Protein AF-A0A059B4H7-F1 (afdb_monomer_lite)

Organism: Eucalyptus grandis (NCBI:txid71139)

Foldseek 3Di:
DADDPVFFPAWEWDADAQAWIKIKTWGPFAGWDWDWDDDDPPDDTDTDTDDPPPVCPRGTMDMDTGGHPPCVVVVVVVCVVDVVRVVRHVDDDDDPDPDPDPPPPDDDDDDPDDDDDDDDDDDDD

InterPro domains:
  IPR057939 TRF2/HOY1, PH-like domain [PF24818] (1-71)

Sequence (125 aa):
MEIQWSDISAIRASIEENKPGILEIELHQPPTFYKESDLQPRHHSNWISADDFTGGQALMRHYLEFPSAALDKGYVKLLNTDRRLLKLSQSRFPSGISNGNATCASGPPSECISAGIDPPAETIM

Radius of gyration: 25.02 Å; chains: 1; bounding box: 53×51×76 Å

pLDDT: mean 81.45, std 20.8, range [35.09, 97.75]

Structure (mmCIF, N/CA/C/O backbone):
data_AF-A0A059B4H7-F1
#
_entry.id   AF-A0A059B4H7-F1
#
loop_
_atom_site.group_PDB
_atom_site.id
_atom_site.type_symbol
_atom_site.label_atom_id
_atom_site.label_alt_id
_atom_site.label_comp_id
_atom_site.label_asym_id
_atom_site.label_entity_id
_atom_site.label_seq_id
_atom_site.pdbx_PDB_ins_code
_atom_site.Cartn_x
_atom_site.Cartn_y
_atom_site.Cartn_z
_atom_site.occupancy
_atom_site.B_iso_or_equiv
_atom_site.auth_seq_id
_atom_site.auth_comp_id
_atom_site.auth_asym_id
_atom_site.auth_atom_id
_atom_site.pdbx_PDB_model_num
ATOM 1 N N . MET A 1 1 ? 9.042 0.093 -7.203 1.00 91.12 1 MET A N 1
ATOM 2 C CA . MET A 1 1 ? 7.935 -0.877 -7.084 1.00 91.12 1 MET A CA 1
ATOM 3 C C . MET A 1 1 ? 6.644 -0.089 -7.090 1.00 91.12 1 MET A C 1
ATOM 5 O O . MET A 1 1 ? 6.586 0.922 -6.401 1.00 91.12 1 MET A O 1
ATOM 9 N N . GLU A 1 2 ? 5.649 -0.526 -7.848 1.00 94.81 2 GLU A N 1
ATOM 10 C CA . GLU A 1 2 ? 4.331 0.101 -7.908 1.00 94.81 2 GLU A CA 1
ATOM 11 C C . GLU A 1 2 ? 3.240 -0.969 -7.818 1.00 94.81 2 GLU A C 1
ATOM 13 O O . GLU A 1 2 ? 3.347 -2.038 -8.421 1.00 94.81 2 GLU A O 1
ATOM 18 N N . ILE A 1 3 ? 2.199 -0.669 -7.043 1.00 95.06 3 ILE A N 1
ATOM 19 C CA . ILE A 1 3 ? 1.058 -1.547 -6.786 1.00 95.06 3 ILE A CA 1
ATOM 20 C C . ILE A 1 3 ? -0.182 -0.856 -7.338 1.00 95.06 3 ILE A C 1
ATOM 22 O O . ILE A 1 3 ? -0.502 0.259 -6.919 1.00 95.06 3 ILE A O 1
ATOM 26 N N . GLN A 1 4 ? -0.895 -1.516 -8.249 1.00 93.50 4 GLN A N 1
ATOM 27 C CA . GLN A 1 4 ? -2.169 -0.996 -8.730 1.00 93.50 4 GLN A CA 1
ATOM 28 C C . GLN A 1 4 ? -3.251 -1.218 -7.678 1.00 93.50 4 GLN A C 1
ATOM 30 O O . GLN A 1 4 ? -3.349 -2.285 -7.072 1.00 93.50 4 GLN A O 1
ATOM 35 N N . TRP A 1 5 ? -4.122 -0.226 -7.484 1.00 93.31 5 TRP A N 1
ATOM 36 C CA . TRP A 1 5 ? -5.218 -0.340 -6.518 1.00 93.31 5 TRP A CA 1
ATOM 37 C C . TRP A 1 5 ? -6.106 -1.549 -6.808 1.00 93.31 5 TRP A C 1
ATOM 39 O O . TRP A 1 5 ? -6.495 -2.248 -5.872 1.00 93.31 5 TRP A O 1
ATOM 49 N N . SER A 1 6 ? -6.382 -1.823 -8.090 1.00 93.81 6 SER A N 1
ATOM 50 C CA . SER A 1 6 ? -7.154 -2.982 -8.563 1.00 93.81 6 SER A CA 1
ATOM 51 C C . SER A 1 6 ? -6.571 -4.326 -8.136 1.00 93.81 6 SER A C 1
ATOM 53 O O . SER A 1 6 ? -7.315 -5.305 -8.071 1.00 93.81 6 SER A O 1
ATOM 55 N N . ASP A 1 7 ? -5.274 -4.365 -7.829 1.00 95.56 7 ASP A N 1
ATOM 56 C CA . ASP A 1 7 ? -4.562 -5.592 -7.488 1.00 95.56 7 ASP A CA 1
ATOM 57 C C . ASP A 1 7 ? -4.663 -5.951 -6.011 1.00 95.56 7 ASP A C 1
ATOM 59 O O . ASP A 1 7 ? -4.469 -7.108 -5.645 1.00 95.56 7 ASP A O 1
ATOM 63 N N . ILE A 1 8 ? -5.074 -4.999 -5.169 1.00 96.19 8 ILE A N 1
ATOM 64 C CA . ILE A 1 8 ? -5.308 -5.227 -3.743 1.00 96.19 8 ILE A CA 1
ATOM 65 C C . ILE A 1 8 ? -6.504 -6.166 -3.563 1.00 96.19 8 ILE A C 1
ATOM 67 O O . ILE A 1 8 ? -7.642 -5.791 -3.848 1.00 96.19 8 ILE A O 1
ATOM 71 N N . SER A 1 9 ? -6.255 -7.371 -3.061 1.00 96.19 9 SER A N 1
ATOM 72 C CA . SER A 1 9 ? -7.255 -8.397 -2.758 1.00 96.19 9 SER A CA 1
ATOM 73 C C . SER A 1 9 ? -7.738 -8.345 -1.307 1.00 96.19 9 SER A C 1
ATOM 75 O O . SER A 1 9 ? -8.871 -8.730 -1.030 1.00 96.19 9 SER A O 1
ATOM 77 N N . ALA A 1 10 ? -6.924 -7.821 -0.389 1.00 97.00 10 ALA A N 1
ATOM 78 C CA . ALA A 1 10 ? -7.304 -7.559 0.995 1.00 97.00 10 ALA A CA 1
ATOM 79 C C . ALA A 1 10 ? -6.563 -6.336 1.538 1.00 97.00 10 ALA A C 1
ATOM 81 O O . ALA A 1 10 ? -5.437 -6.051 1.138 1.00 97.00 10 ALA A O 1
ATOM 82 N N . ILE A 1 11 ? -7.186 -5.622 2.472 1.00 97.25 11 ILE A N 1
ATOM 83 C CA . ILE A 1 11 ? -6.600 -4.455 3.135 1.00 97.25 11 ILE A CA 1
ATOM 84 C C . ILE A 1 11 ? -7.049 -4.427 4.593 1.00 97.25 11 ILE A C 1
ATOM 86 O O . ILE A 1 11 ? -8.212 -4.702 4.884 1.00 97.25 11 ILE A O 1
ATOM 90 N N . ARG A 1 12 ? -6.145 -4.094 5.511 1.00 96.94 12 ARG A N 1
ATOM 91 C CA . ARG A 1 12 ? -6.493 -3.738 6.891 1.00 96.94 12 ARG A CA 1
ATOM 92 C C . ARG A 1 12 ? -5.561 -2.661 7.414 1.00 96.94 12 ARG A C 1
ATOM 94 O O . ARG A 1 12 ? -4.410 -2.580 6.989 1.00 96.94 12 ARG A O 1
ATOM 101 N N . ALA A 1 13 ? -6.049 -1.891 8.377 1.00 96.94 13 ALA A N 1
ATOM 102 C CA . ALA A 1 13 ? -5.220 -0.972 9.133 1.00 96.94 13 ALA A CA 1
ATOM 103 C C . ALA A 1 13 ? -5.421 -1.161 10.638 1.00 96.94 13 ALA A C 1
ATOM 105 O O . ALA A 1 13 ? -6.549 -1.369 11.089 1.00 96.94 13 ALA A O 1
ATOM 106 N N . SER A 1 14 ? -4.330 -1.048 11.391 1.00 96.00 14 SER A N 1
ATOM 107 C CA . SER A 1 14 ? -4.339 -0.944 12.851 1.00 96.00 14 SER A CA 1
ATOM 108 C C . SER A 1 14 ? -3.929 0.477 13.212 1.00 96.00 14 SER A C 1
ATOM 110 O O . SER A 1 14 ? -2.820 0.902 12.892 1.00 96.00 14 SER A O 1
ATOM 112 N N . ILE A 1 15 ? -4.847 1.225 13.819 1.00 95.12 15 ILE A N 1
ATOM 113 C CA . ILE A 1 15 ? -4.661 2.636 14.160 1.00 95.12 15 ILE A CA 1
ATOM 114 C C . ILE A 1 15 ? -5.054 2.795 15.623 1.00 95.12 15 ILE A C 1
ATOM 116 O O . ILE A 1 15 ? -6.216 2.616 15.984 1.00 95.12 15 IL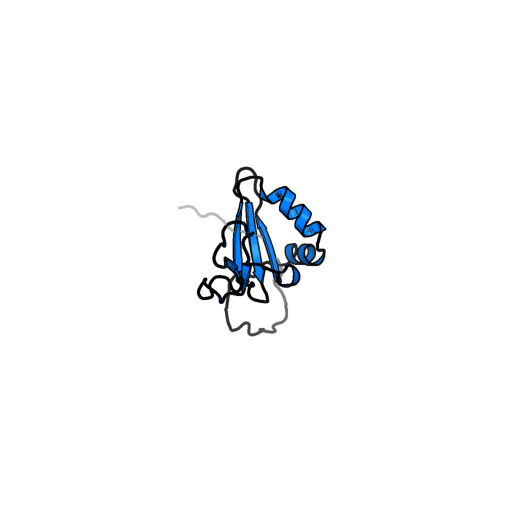E A O 1
ATOM 120 N N . GLU A 1 16 ? -4.067 3.088 16.459 1.00 94.06 16 GLU A N 1
ATOM 121 C CA . GLU A 1 16 ? -4.218 3.254 17.900 1.00 94.06 16 GLU A CA 1
ATOM 122 C C . GLU A 1 16 ? -3.540 4.556 18.335 1.00 94.06 16 GLU A C 1
ATOM 124 O O . GLU A 1 16 ? -2.527 4.968 17.765 1.00 94.06 16 GLU A O 1
ATOM 129 N N . GLU A 1 17 ? -4.086 5.203 19.363 1.00 92.75 17 GLU A N 1
ATOM 130 C CA . GLU A 1 17 ? -3.526 6.449 19.879 1.00 92.75 17 GLU A CA 1
ATOM 131 C C . GLU A 1 17 ? -2.108 6.222 20.430 1.00 92.75 17 GLU A C 1
ATOM 133 O O . GLU A 1 17 ? -1.858 5.275 21.176 1.00 92.75 17 GLU A O 1
ATOM 138 N N . ASN A 1 18 ? -1.175 7.109 20.074 1.00 92.94 18 ASN A N 1
ATOM 139 C CA . ASN A 1 18 ? 0.231 7.065 20.493 1.00 92.94 18 ASN A CA 1
ATOM 140 C C . ASN A 1 18 ? 1.014 5.813 20.046 1.00 92.94 18 ASN A C 1
ATOM 142 O O . ASN A 1 18 ? 2.092 5.547 20.581 1.00 92.94 18 ASN A O 1
ATOM 146 N N . LYS A 1 19 ? 0.515 5.056 19.062 1.00 95.25 19 LYS A N 1
ATOM 147 C CA . LYS A 1 19 ? 1.231 3.926 18.453 1.00 95.25 19 LYS A CA 1
ATOM 148 C C . LYS A 1 19 ? 1.456 4.151 16.955 1.00 95.25 19 LYS A C 1
ATOM 150 O O . LYS A 1 19 ? 0.707 4.905 16.331 1.00 95.25 19 LYS A O 1
ATOM 155 N N . PRO A 1 20 ? 2.474 3.508 16.355 1.00 96.56 20 PRO A N 1
ATOM 156 C CA . PRO A 1 20 ? 2.621 3.481 14.907 1.00 96.56 20 PRO A CA 1
ATOM 157 C C . PRO A 1 20 ? 1.368 2.918 14.230 1.00 96.56 20 PRO A C 1
ATOM 159 O O . PRO A 1 20 ? 0.795 1.925 14.682 1.00 96.56 20 PRO A O 1
ATOM 162 N N . GLY A 1 21 ? 0.944 3.560 13.144 1.00 97.44 21 GLY A N 1
ATOM 163 C CA . GLY A 1 21 ? -0.154 3.068 12.321 1.00 97.44 21 GLY A CA 1
ATOM 164 C C . GLY A 1 21 ? 0.350 1.968 11.398 1.00 97.44 21 GLY A C 1
ATOM 165 O O . GLY A 1 21 ? 1.360 2.154 10.723 1.00 97.44 21 GLY A O 1
ATOM 166 N N . ILE A 1 22 ? -0.349 0.840 11.341 1.00 97.75 22 ILE A N 1
ATOM 167 C CA . ILE A 1 22 ? 0.019 -0.281 10.473 1.00 97.75 22 ILE A CA 1
ATOM 168 C C . ILE A 1 22 ? -0.973 -0.378 9.325 1.00 97.75 22 ILE A C 1
ATOM 170 O O . ILE A 1 22 ? -2.178 -0.398 9.564 1.00 97.75 22 ILE A O 1
ATOM 174 N N . LEU A 1 23 ? -0.475 -0.477 8.094 1.00 97.38 23 LEU A N 1
ATOM 175 C CA . LEU A 1 23 ? -1.253 -0.828 6.909 1.00 97.38 23 LEU A CA 1
ATOM 176 C C . LEU A 1 23 ? -0.746 -2.157 6.361 1.00 97.38 23 LEU A C 1
ATOM 178 O O . LEU A 1 23 ? 0.428 -2.292 6.018 1.00 97.38 23 LEU A O 1
ATOM 182 N N . GLU A 1 24 ? -1.650 -3.114 6.220 1.00 97.31 24 GLU A N 1
ATOM 183 C CA . GLU A 1 24 ? -1.365 -4.388 5.577 1.00 97.31 24 GLU A CA 1
ATOM 184 C C . GLU A 1 24 ? -2.252 -4.561 4.354 1.00 97.31 24 GLU A C 1
ATOM 186 O O . GLU A 1 24 ? -3.462 -4.315 4.404 1.00 97.31 24 GLU A O 1
ATOM 191 N N . ILE A 1 25 ? -1.640 -5.003 3.259 1.00 96.56 25 ILE A N 1
ATOM 192 C CA . ILE A 1 25 ? -2.336 -5.321 2.015 1.00 96.56 25 ILE A CA 1
ATOM 193 C C . ILE A 1 25 ? -1.902 -6.685 1.495 1.00 96.56 25 ILE A C 1
ATOM 195 O O . ILE A 1 25 ? -0.751 -7.098 1.651 1.00 96.56 25 ILE A O 1
ATOM 199 N N . GLU A 1 26 ? -2.847 -7.369 0.866 1.00 96.44 26 GLU A N 1
ATOM 200 C CA . GLU A 1 26 ? -2.605 -8.566 0.072 1.00 96.44 26 GLU A CA 1
ATOM 201 C C . GLU A 1 26 ? -2.943 -8.267 -1.386 1.00 96.44 26 GLU A C 1
ATOM 203 O O . GLU A 1 26 ? -3.873 -7.501 -1.654 1.00 96.44 26 GLU A O 1
ATOM 208 N N . LEU A 1 27 ? -2.183 -8.844 -2.312 1.00 95.50 27 LEU A N 1
ATOM 209 C CA . LEU A 1 27 ? -2.337 -8.652 -3.747 1.00 95.50 27 LEU A CA 1
ATOM 210 C C . LEU A 1 27 ? -2.750 -9.950 -4.441 1.00 95.50 27 LEU A C 1
ATOM 212 O O . LEU A 1 27 ? -2.359 -11.039 -4.021 1.00 95.50 27 LEU A O 1
ATOM 216 N N . HIS A 1 28 ? -3.517 -9.841 -5.528 1.00 93.38 28 HIS A N 1
ATOM 217 C CA . HIS A 1 28 ? -3.786 -10.974 -6.425 1.00 93.38 28 HIS A CA 1
ATOM 218 C C . HIS A 1 28 ? -2.806 -11.059 -7.605 1.00 93.38 28 HIS A C 1
ATOM 220 O O . HIS A 1 28 ? -2.636 -12.144 -8.157 1.00 93.38 28 HIS A O 1
ATOM 226 N N . GLN A 1 29 ? -2.146 -9.949 -7.957 1.00 93.25 29 GLN A N 1
ATOM 227 C CA . GLN A 1 29 ? -1.020 -9.905 -8.893 1.00 93.25 29 GLN A CA 1
ATOM 228 C C . GLN A 1 29 ? 0.226 -9.319 -8.216 1.00 93.25 29 GLN A C 1
ATOM 230 O O . GLN A 1 29 ? 0.095 -8.434 -7.367 1.00 93.25 29 GLN A O 1
ATOM 235 N N . PRO A 1 30 ? 1.432 -9.753 -8.622 1.00 92.31 30 PRO A N 1
ATOM 236 C CA . PRO A 1 30 ? 2.675 -9.127 -8.198 1.00 92.31 30 PRO A CA 1
ATOM 237 C C . PRO A 1 30 ? 2.738 -7.627 -8.521 1.00 92.31 30 PRO A C 1
ATOM 239 O O . PRO A 1 30 ? 2.224 -7.203 -9.560 1.00 92.31 30 PRO A O 1
ATOM 242 N N . PRO A 1 31 ? 3.441 -6.826 -7.702 1.00 95.62 31 PRO A N 1
ATOM 243 C CA . PRO A 1 31 ? 3.770 -5.453 -8.051 1.00 95.62 31 PRO A CA 1
ATOM 244 C C . PRO A 1 31 ? 4.585 -5.367 -9.344 1.00 95.62 31 PRO A C 1
ATOM 246 O O . PRO A 1 31 ? 5.295 -6.296 -9.731 1.00 95.62 31 PRO A O 1
ATOM 249 N N . THR A 1 32 ? 4.571 -4.189 -9.959 1.00 95.25 32 THR A N 1
ATOM 250 C CA . THR A 1 32 ? 5.512 -3.864 -11.035 1.00 95.25 32 THR A CA 1
ATOM 251 C C . THR A 1 32 ? 6.804 -3.307 -10.447 1.00 95.25 32 THR A C 1
ATOM 253 O O . THR A 1 32 ? 6.799 -2.528 -9.485 1.00 95.25 32 THR A O 1
ATOM 256 N N . PHE A 1 33 ? 7.942 -3.707 -11.011 1.00 95.31 33 PHE A N 1
ATOM 257 C CA . PHE A 1 33 ? 9.258 -3.277 -10.554 1.00 95.31 33 PHE A CA 1
ATOM 258 C C . PHE A 1 33 ? 9.899 -2.362 -11.589 1.00 95.31 33 PHE A C 1
ATOM 260 O O . PHE A 1 33 ? 9.757 -2.540 -12.798 1.00 95.31 33 PHE A O 1
ATOM 267 N N . TYR A 1 34 ? 10.600 -1.355 -11.078 1.00 94.56 34 TYR A N 1
ATOM 268 C CA . TYR A 1 34 ? 11.294 -0.363 -11.880 1.00 94.56 34 TYR A CA 1
ATOM 269 C C . TYR A 1 34 ? 12.640 -0.075 -11.240 1.00 94.56 34 TYR A C 1
ATOM 271 O O . TYR A 1 34 ? 12.755 -0.082 -10.010 1.00 94.56 34 TYR A O 1
ATOM 279 N N . LYS A 1 35 ? 13.629 0.215 -12.077 1.00 93.25 35 LYS A N 1
ATOM 280 C CA . LYS A 1 35 ? 14.926 0.744 -11.665 1.00 93.25 35 LYS A CA 1
ATOM 281 C C . LYS A 1 35 ? 15.168 2.075 -12.356 1.00 93.25 35 LYS A C 1
ATOM 283 O O . LYS A 1 35 ? 14.665 2.318 -13.455 1.00 93.25 35 LYS A O 1
ATOM 288 N N . GLU A 1 36 ? 15.924 2.932 -11.694 1.00 90.75 36 GLU A N 1
ATOM 289 C CA . GLU A 1 36 ? 16.373 4.181 -12.287 1.00 90.75 36 GLU A CA 1
ATOM 290 C C . GLU A 1 36 ? 17.353 3.863 -13.426 1.00 90.75 36 GLU A C 1
ATOM 292 O O . GLU A 1 36 ? 18.238 3.015 -13.279 1.00 90.75 36 GLU A O 1
ATOM 297 N N . SER A 1 37 ? 17.155 4.478 -14.592 1.00 86.69 37 SER A N 1
ATOM 298 C CA . SER A 1 37 ? 18.141 4.427 -15.673 1.00 86.69 37 SER A CA 1
ATOM 299 C C . SER A 1 37 ? 19.288 5.393 -15.387 1.00 86.69 37 SER A C 1
ATOM 301 O O . SER A 1 37 ? 19.083 6.370 -14.669 1.00 86.69 37 SER A O 1
ATOM 303 N N . ASP A 1 38 ? 20.440 5.201 -16.031 1.00 79.94 38 ASP A N 1
ATOM 304 C CA . ASP A 1 38 ? 21.589 6.102 -15.897 1.00 79.94 38 ASP A CA 1
ATOM 305 C C . ASP A 1 38 ? 21.184 7.580 -15.989 1.00 79.94 38 ASP A C 1
ATOM 307 O O . ASP A 1 38 ? 20.602 8.042 -16.977 1.00 79.94 38 ASP A O 1
ATOM 311 N N . LEU A 1 39 ? 21.489 8.315 -14.920 1.00 79.62 39 LEU A N 1
ATOM 312 C CA . LEU A 1 39 ? 21.194 9.733 -14.807 1.00 79.62 39 LEU A CA 1
ATOM 313 C C . LEU A 1 39 ? 22.067 10.509 -15.790 1.00 79.62 39 LEU A C 1
ATOM 315 O O . LEU A 1 39 ? 23.257 10.726 -15.552 1.00 79.62 39 LEU A O 1
ATOM 319 N N . GLN A 1 40 ? 21.482 10.964 -16.896 1.00 73.62 40 GLN A N 1
ATOM 320 C CA . GLN A 1 40 ? 22.165 11.926 -17.750 1.00 73.62 40 GLN A CA 1
ATOM 321 C C . GLN A 1 40 ? 22.139 13.312 -17.092 1.00 73.62 40 GLN A C 1
ATOM 323 O O . GLN A 1 40 ? 21.076 13.762 -16.648 1.00 73.62 40 GLN A O 1
ATOM 328 N N . PRO A 1 41 ? 23.277 14.033 -17.046 1.00 79.06 41 PRO A N 1
ATOM 329 C CA . PRO A 1 41 ? 23.301 15.400 -16.552 1.00 79.06 41 PRO A CA 1
ATOM 330 C C . PRO A 1 41 ? 22.243 16.241 -17.270 1.00 79.06 41 PRO A C 1
ATOM 332 O O . PRO A 1 41 ? 22.222 16.290 -18.498 1.00 79.06 41 PRO A O 1
ATOM 335 N N . ARG A 1 42 ? 21.408 16.947 -16.495 1.00 80.38 42 ARG A N 1
ATOM 336 C CA . ARG A 1 42 ? 20.311 17.819 -16.972 1.00 80.38 42 ARG A CA 1
ATOM 337 C C . ARG A 1 42 ? 19.052 17.099 -17.478 1.00 80.38 42 ARG A C 1
ATOM 339 O O . ARG A 1 42 ? 18.166 17.779 -17.988 1.00 80.38 42 ARG A O 1
ATOM 346 N N . HIS A 1 43 ? 18.929 15.784 -17.294 1.00 78.62 43 HIS A N 1
ATOM 347 C CA . HIS A 1 43 ? 17.683 15.052 -17.535 1.00 78.62 43 HIS A CA 1
ATOM 348 C C . HIS A 1 43 ? 17.035 14.592 -16.226 1.00 78.62 43 HIS A C 1
ATOM 350 O O . HIS A 1 43 ? 17.715 14.307 -15.242 1.00 78.62 43 HIS A O 1
ATOM 356 N N . HIS A 1 44 ? 15.702 14.546 -16.216 1.00 79.06 44 HIS A N 1
ATOM 357 C CA . HIS A 1 44 ? 14.946 13.943 -15.122 1.00 79.06 44 HIS A CA 1
ATOM 358 C C . HIS A 1 44 ? 15.211 12.434 -15.059 1.00 79.06 44 HIS A C 1
ATOM 360 O O . HIS A 1 44 ? 15.486 11.809 -16.085 1.00 79.06 44 HIS A O 1
ATOM 366 N N . SER A 1 45 ? 15.103 11.857 -13.862 1.00 83.69 45 SER A N 1
ATOM 367 C CA . SER A 1 45 ? 15.178 10.412 -13.653 1.00 83.69 45 SER A CA 1
A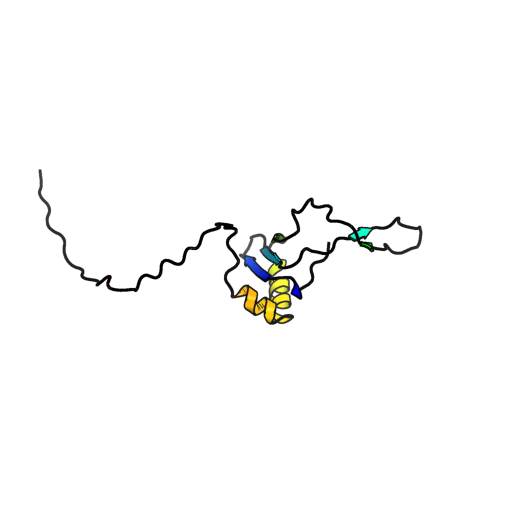TOM 368 C C . SER A 1 45 ? 14.146 9.692 -14.522 1.00 83.69 45 SER A C 1
ATOM 370 O O . SER A 1 45 ? 12.944 9.933 -14.383 1.00 83.69 45 SER A O 1
ATOM 372 N N . ASN A 1 46 ? 14.607 8.794 -15.395 1.00 86.44 46 ASN A N 1
ATOM 373 C CA . ASN A 1 46 ? 13.726 7.867 -16.097 1.00 86.44 46 ASN A CA 1
ATOM 374 C C . ASN A 1 46 ? 13.664 6.551 -15.319 1.00 86.44 46 ASN A C 1
ATOM 376 O O . ASN A 1 46 ? 14.683 6.017 -14.877 1.00 86.44 46 ASN A O 1
ATOM 380 N N . TRP A 1 47 ? 12.456 6.012 -15.192 1.00 90.88 47 TRP A N 1
ATOM 381 C CA . TRP A 1 47 ? 12.207 4.709 -14.591 1.00 90.88 47 TRP A CA 1
ATOM 382 C C . TRP A 1 47 ? 11.977 3.693 -15.701 1.00 90.88 47 TRP A C 1
ATOM 384 O O . TRP A 1 47 ? 11.092 3.870 -16.536 1.00 90.88 47 TRP A O 1
ATOM 394 N N . ILE A 1 48 ? 12.781 2.635 -15.720 1.00 92.50 48 ILE A N 1
ATOM 395 C CA . ILE A 1 48 ? 12.641 1.530 -16.670 1.00 92.50 48 ILE A CA 1
ATOM 396 C C . ILE A 1 48 ? 12.158 0.287 -15.937 1.00 92.50 48 ILE A C 1
ATOM 398 O O . ILE A 1 48 ? 12.522 0.067 -14.780 1.00 92.50 48 ILE A O 1
ATOM 402 N N . SER A 1 49 ? 11.328 -0.516 -16.607 1.00 94.06 49 SER A N 1
ATOM 403 C CA . SER A 1 49 ? 10.854 -1.789 -16.060 1.00 94.06 49 SER A CA 1
ATOM 404 C C . SER A 1 49 ? 12.040 -2.674 -15.672 1.00 94.06 49 SER A C 1
ATOM 406 O O . SER A 1 49 ? 13.077 -2.690 -16.343 1.00 94.06 49 SER A O 1
ATOM 408 N N . ALA A 1 50 ? 11.897 -3.361 -14.548 1.00 94.44 50 ALA A N 1
ATOM 409 C CA . ALA A 1 50 ? 12.892 -4.254 -13.991 1.00 94.44 50 ALA A CA 1
ATOM 410 C C . ALA A 1 50 ? 12.238 -5.569 -13.571 1.00 94.44 50 ALA A C 1
ATOM 412 O O . ALA A 1 50 ? 11.039 -5.615 -13.291 1.00 94.44 50 ALA A O 1
ATOM 413 N N . ASP A 1 51 ? 13.055 -6.613 -13.484 1.00 94.19 51 ASP A N 1
ATOM 414 C CA . ASP A 1 51 ? 12.664 -7.863 -12.844 1.00 94.19 51 ASP A CA 1
ATOM 415 C C . ASP A 1 51 ? 12.511 -7.671 -11.326 1.00 94.19 51 ASP A C 1
ATOM 417 O O . ASP A 1 51 ? 12.972 -6.680 -10.744 1.00 94.19 51 ASP A O 1
ATOM 421 N N . ASP A 1 52 ? 11.874 -8.643 -10.675 1.00 94.00 52 ASP A N 1
ATOM 422 C CA . ASP A 1 52 ? 11.730 -8.662 -9.223 1.00 94.00 52 ASP A CA 1
ATOM 423 C C . ASP A 1 52 ? 13.101 -8.758 -8.527 1.00 94.00 52 ASP A C 1
ATOM 425 O O . ASP A 1 52 ? 13.732 -9.813 -8.462 1.00 94.00 52 ASP A O 1
ATOM 429 N N . PHE A 1 53 ? 13.543 -7.639 -7.955 1.00 92.62 53 PHE A N 1
ATOM 430 C CA . PHE A 1 53 ? 14.777 -7.546 -7.172 1.00 92.62 53 PHE A CA 1
ATOM 431 C C . PHE A 1 53 ? 14.607 -7.995 -5.711 1.00 92.62 53 PHE A C 1
ATOM 433 O O . PHE A 1 53 ? 15.572 -7.976 -4.948 1.00 92.62 53 PHE A O 1
ATOM 440 N N . THR A 1 54 ? 13.395 -8.375 -5.295 1.00 90.50 54 THR A N 1
ATOM 441 C CA . THR A 1 54 ? 13.080 -8.812 -3.926 1.00 90.50 54 THR A CA 1
ATOM 442 C C . THR A 1 54 ? 13.175 -10.325 -3.743 1.00 90.50 54 THR A C 1
ATOM 444 O O . THR A 1 54 ? 12.992 -10.815 -2.631 1.00 90.50 54 THR A O 1
ATOM 447 N N . GLY A 1 55 ? 13.457 -11.080 -4.811 1.00 90.19 55 GLY A N 1
ATOM 448 C CA . GLY A 1 55 ? 13.561 -12.539 -4.750 1.00 90.19 55 GLY A CA 1
ATOM 449 C C . GLY A 1 55 ? 12.250 -13.213 -4.335 1.00 90.19 55 GLY A C 1
ATOM 450 O O . GLY A 1 55 ? 12.261 -14.175 -3.569 1.00 90.19 55 GLY A O 1
ATOM 451 N N . GLY A 1 56 ? 11.113 -12.678 -4.778 1.00 89.19 56 GLY A N 1
ATOM 452 C CA . GLY A 1 56 ? 9.778 -13.193 -4.496 1.00 89.19 56 GLY A CA 1
ATOM 453 C C . GLY A 1 56 ? 9.144 -1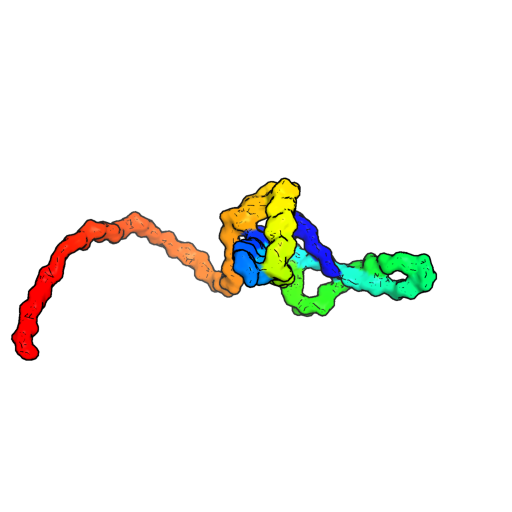2.688 -3.198 1.00 89.19 56 GLY A C 1
ATOM 454 O O . GLY A 1 56 ? 7.981 -12.990 -2.931 1.00 89.19 56 GLY A O 1
ATOM 455 N N . GLN A 1 57 ? 9.864 -11.915 -2.379 1.00 86.69 57 GLN A N 1
ATOM 456 C CA . GLN A 1 57 ? 9.358 -11.461 -1.076 1.00 86.69 57 GLN A CA 1
ATOM 457 C C . GLN A 1 57 ? 8.224 -10.434 -1.197 1.00 86.69 57 GLN A C 1
ATOM 459 O O . GLN A 1 57 ? 7.390 -10.331 -0.302 1.00 86.69 57 GLN A O 1
ATOM 464 N N . ALA A 1 58 ? 8.164 -9.692 -2.304 1.00 87.62 58 ALA A N 1
ATOM 465 C CA . ALA A 1 58 ? 7.174 -8.641 -2.524 1.00 87.62 58 ALA A CA 1
ATOM 466 C C . ALA A 1 58 ? 5.987 -9.071 -3.404 1.00 87.62 58 ALA A C 1
ATOM 468 O O . ALA A 1 58 ? 5.262 -8.210 -3.883 1.00 87.62 58 ALA A O 1
ATOM 469 N N . LEU A 1 59 ? 5.771 -10.366 -3.660 1.00 86.75 59 LEU A N 1
ATOM 470 C CA . LEU A 1 59 ? 4.762 -10.790 -4.644 1.00 86.75 59 LEU A CA 1
ATOM 471 C C . LEU A 1 59 ? 3.315 -10.698 -4.149 1.00 86.75 59 LEU A C 1
ATOM 473 O O . LEU A 1 59 ? 2.415 -10.542 -4.968 1.00 86.75 59 LEU A O 1
ATOM 477 N N . MET A 1 60 ? 3.071 -10.850 -2.843 1.00 87.25 60 MET A N 1
ATOM 478 C CA . MET A 1 60 ? 1.704 -11.057 -2.345 1.00 87.25 60 MET A CA 1
ATOM 479 C C . MET A 1 60 ? 1.313 -10.207 -1.148 1.00 87.25 60 MET A C 1
ATOM 481 O O . MET A 1 60 ? 0.166 -9.784 -1.078 1.00 87.25 60 MET A O 1
ATOM 485 N N . ARG A 1 61 ? 2.202 -9.989 -0.175 1.00 93.00 61 ARG A N 1
ATOM 486 C CA . ARG A 1 61 ? 1.842 -9.341 1.091 1.00 93.00 61 ARG A CA 1
ATOM 487 C C . ARG A 1 61 ? 2.801 -8.231 1.435 1.00 93.00 61 ARG A C 1
ATOM 489 O O . ARG A 1 61 ? 4.012 -8.422 1.409 1.00 93.00 61 ARG A O 1
ATOM 496 N N . HIS A 1 62 ? 2.232 -7.102 1.832 1.00 94.31 62 HIS A N 1
ATOM 497 C CA . HIS A 1 62 ? 3.000 -5.938 2.235 1.00 94.31 62 HIS A CA 1
ATOM 498 C C . HIS A 1 62 ? 2.527 -5.442 3.590 1.00 94.31 62 HIS A C 1
ATOM 500 O O . HIS A 1 62 ? 1.327 -5.359 3.855 1.00 94.31 62 HIS A O 1
ATOM 506 N N . TYR A 1 63 ? 3.504 -5.099 4.418 1.00 95.12 63 TYR A N 1
ATOM 507 C CA . TYR A 1 63 ? 3.336 -4.502 5.730 1.00 95.12 63 TYR A CA 1
ATOM 508 C C . TYR A 1 63 ? 4.020 -3.139 5.705 1.00 95.12 63 TYR A C 1
ATOM 510 O O . TYR A 1 63 ? 5.198 -3.043 5.355 1.00 95.12 63 TYR A O 1
ATOM 518 N N . LEU A 1 64 ? 3.275 -2.089 6.032 1.00 95.69 64 LEU A N 1
ATOM 519 C CA . LEU A 1 64 ? 3.779 -0.728 6.103 1.00 95.69 64 LEU A CA 1
ATOM 520 C C . LEU A 1 64 ? 3.511 -0.174 7.499 1.00 95.69 64 LEU A C 1
ATOM 522 O O . LEU A 1 64 ? 2.380 -0.209 7.981 1.00 95.69 64 LEU A O 1
ATOM 526 N N . GLU A 1 65 ? 4.553 0.377 8.110 1.00 97.44 65 GLU A N 1
ATOM 527 C CA . GLU A 1 65 ? 4.481 1.064 9.393 1.00 97.44 65 GLU A CA 1
ATOM 528 C C . GLU A 1 65 ? 4.627 2.570 9.182 1.00 97.44 65 GLU A C 1
ATOM 530 O O . GLU A 1 65 ? 5.512 3.040 8.464 1.00 97.44 65 GLU A O 1
ATOM 535 N N . PHE A 1 66 ? 3.737 3.325 9.812 1.00 96.44 66 PHE A N 1
ATOM 536 C CA . PHE A 1 66 ? 3.685 4.774 9.751 1.00 96.44 66 PHE A CA 1
ATOM 537 C C . PHE A 1 66 ? 3.908 5.351 11.147 1.00 96.44 66 PHE A C 1
ATOM 539 O O . PHE A 1 66 ? 3.414 4.784 12.125 1.00 96.44 66 PHE A O 1
ATOM 546 N N . PRO A 1 67 ? 4.567 6.517 11.266 1.00 95.56 67 PRO A N 1
ATOM 547 C CA . PRO A 1 67 ? 4.591 7.258 12.519 1.00 95.56 67 PRO A CA 1
ATOM 548 C C . PRO A 1 67 ? 3.178 7.480 13.077 1.00 95.56 67 PRO A C 1
ATOM 550 O O . PRO A 1 67 ? 2.203 7.544 12.321 1.00 95.56 67 PRO A O 1
ATOM 553 N N . SER A 1 68 ? 3.075 7.632 14.399 1.00 93.19 68 SER A N 1
ATOM 554 C CA . SER A 1 68 ? 1.799 7.887 15.079 1.00 93.19 68 SER A CA 1
ATOM 555 C C . SER A 1 68 ? 1.017 9.019 14.401 1.00 93.19 68 SER A C 1
ATOM 557 O O . SER A 1 68 ? 1.588 10.057 14.061 1.00 93.19 68 SER A O 1
ATOM 559 N N . ALA A 1 69 ? -0.289 8.812 14.214 1.00 91.31 69 ALA A N 1
ATOM 560 C CA . ALA A 1 69 ? -1.236 9.720 13.556 1.00 91.31 69 ALA A CA 1
ATOM 561 C C . ALA A 1 69 ? -1.013 10.000 12.048 1.00 91.31 69 ALA A C 1
ATOM 563 O O . ALA A 1 69 ? -1.789 10.740 11.436 1.00 91.31 69 ALA A O 1
ATOM 564 N N . ALA A 1 70 ? 0.024 9.437 11.412 1.00 94.31 70 ALA A N 1
ATOM 565 C CA . ALA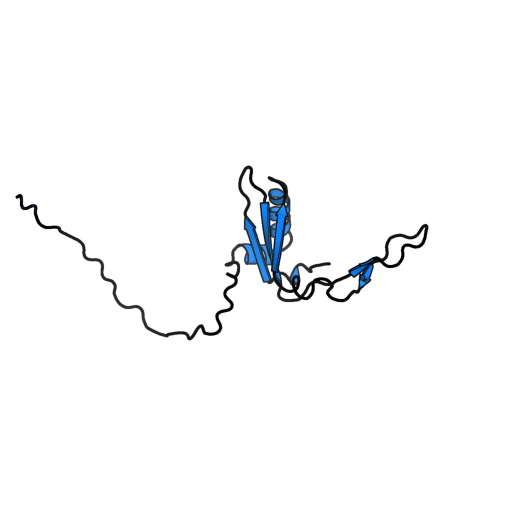 A 1 70 ? 0.308 9.702 9.997 1.00 94.31 70 ALA A CA 1
ATOM 566 C C . ALA A 1 70 ? -0.596 8.904 9.035 1.00 94.31 70 ALA A C 1
ATOM 568 O O . ALA A 1 70 ? -0.823 9.340 7.903 1.00 94.31 70 ALA A O 1
ATOM 569 N N . LEU A 1 71 ? -1.132 7.758 9.473 1.00 95.94 71 LEU A N 1
ATOM 570 C CA . LEU A 1 71 ? -1.959 6.878 8.641 1.00 95.94 71 LEU A CA 1
ATOM 571 C C . LEU A 1 71 ? -3.440 7.288 8.627 1.00 95.94 71 LEU A C 1
ATOM 573 O O . LEU A 1 71 ? -4.087 7.193 7.589 1.00 95.94 71 LEU A O 1
ATOM 577 N N . ASP A 1 72 ? -3.970 7.798 9.735 1.00 93.56 72 ASP A N 1
ATOM 578 C CA . ASP A 1 72 ? -5.394 8.024 10.022 1.00 93.56 72 ASP A CA 1
ATOM 579 C C . ASP A 1 72 ? -6.148 8.718 8.885 1.00 93.56 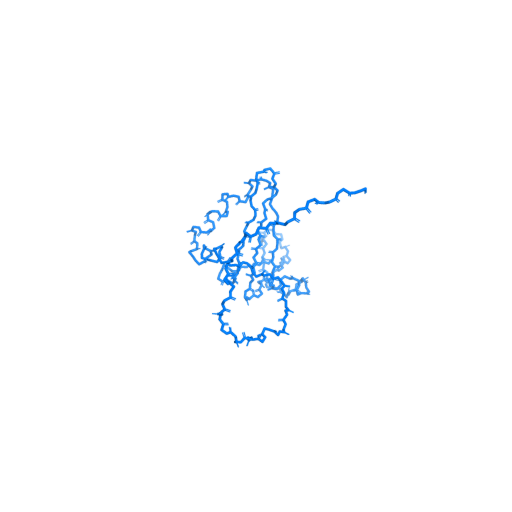72 ASP A C 1
ATOM 581 O O . ASP A 1 72 ? -7.057 8.164 8.258 1.00 93.56 72 ASP A O 1
ATOM 585 N N . LYS A 1 73 ? -5.731 9.947 8.566 1.00 94.56 73 LYS A N 1
ATOM 586 C CA . LYS A 1 73 ? -6.380 10.758 7.532 1.00 94.56 73 LYS A CA 1
ATOM 587 C C . LYS A 1 73 ? -6.142 10.190 6.133 1.00 94.56 73 LYS A C 1
ATOM 589 O O . LYS A 1 73 ? -7.005 10.333 5.266 1.00 94.56 73 LYS A O 1
ATOM 594 N N . GLY A 1 74 ? -4.977 9.586 5.901 1.00 94.19 74 GLY A N 1
ATOM 595 C CA . GLY A 1 74 ? -4.625 8.963 4.625 1.00 94.19 74 GLY A CA 1
ATOM 596 C C . GLY A 1 74 ? -5.499 7.746 4.336 1.00 94.19 74 GLY A C 1
ATOM 597 O O . GLY A 1 74 ? -6.063 7.640 3.249 1.00 94.19 74 GLY A O 1
ATOM 598 N N . TYR A 1 75 ? -5.694 6.892 5.337 1.00 95.94 75 TYR A N 1
ATOM 599 C CA . TYR A 1 75 ? -6.489 5.676 5.240 1.00 95.94 75 TYR A CA 1
ATOM 600 C C . TYR A 1 75 ? -7.966 5.979 4.972 1.00 95.94 75 TYR A C 1
ATOM 602 O O . TYR A 1 75 ? -8.551 5.428 4.042 1.00 95.94 75 TYR A O 1
ATOM 610 N N . VAL A 1 76 ? -8.558 6.938 5.693 1.00 95.94 76 VAL A N 1
ATOM 611 C CA . VAL A 1 76 ? -9.948 7.362 5.442 1.00 95.94 76 VAL A CA 1
ATOM 612 C C . VAL A 1 76 ? -10.121 7.892 4.015 1.00 95.94 76 VAL A C 1
ATOM 614 O O . VAL A 1 76 ? -11.080 7.540 3.326 1.00 95.94 76 VAL A O 1
ATOM 617 N N . LYS A 1 77 ? -9.184 8.718 3.532 1.00 96.12 77 LYS A N 1
ATOM 618 C CA . LYS A 1 77 ? -9.215 9.220 2.149 1.00 96.12 77 LYS A CA 1
ATOM 619 C C . LYS A 1 77 ? -9.090 8.095 1.125 1.00 96.12 77 LYS A C 1
ATOM 621 O O . LYS A 1 77 ? -9.797 8.123 0.118 1.00 96.12 77 LYS A O 1
ATOM 626 N N . LEU A 1 78 ? -8.221 7.122 1.387 1.00 94.19 78 LEU A N 1
ATOM 627 C CA . LEU A 1 78 ? -8.026 5.969 0.521 1.00 94.19 78 LEU A CA 1
ATOM 628 C C . LEU A 1 78 ? -9.331 5.178 0.353 1.00 94.19 78 LEU A C 1
ATOM 630 O O . LEU A 1 78 ? -9.785 4.979 -0.773 1.00 94.19 78 LEU A O 1
ATOM 634 N N . LEU A 1 79 ? -9.981 4.806 1.461 1.00 96.12 79 LEU A N 1
ATOM 635 C CA . LEU A 1 79 ? -11.235 4.044 1.424 1.00 96.12 79 LEU A CA 1
ATOM 636 C C . LEU A 1 79 ? -12.391 4.823 0.778 1.00 96.12 79 LEU A C 1
ATOM 638 O O . LEU A 1 79 ? -13.243 4.233 0.118 1.00 96.12 79 LEU A O 1
ATOM 642 N N . ASN A 1 80 ? -12.415 6.149 0.930 1.00 95.62 80 ASN A N 1
ATOM 643 C CA . ASN A 1 80 ? -13.422 6.996 0.289 1.00 95.62 80 ASN A CA 1
ATOM 644 C C . ASN A 1 80 ? -13.228 7.123 -1.230 1.00 95.62 80 ASN A C 1
ATOM 646 O O . ASN A 1 80 ? -14.195 7.387 -1.943 1.00 95.62 80 ASN A O 1
ATOM 650 N N . THR A 1 81 ? -11.998 6.952 -1.721 1.00 93.81 81 THR A N 1
ATOM 651 C CA . THR A 1 81 ? -11.674 7.080 -3.150 1.00 93.81 81 THR A CA 1
ATOM 652 C C . THR A 1 81 ? -12.070 5.825 -3.933 1.00 93.81 81 THR A C 1
ATOM 654 O O . THR A 1 81 ? -12.557 5.939 -5.055 1.00 93.81 81 THR A O 1
ATOM 657 N N . ASP A 1 82 ? -11.929 4.634 -3.339 1.00 94.69 82 ASP A N 1
ATOM 658 C CA . ASP A 1 82 ? -12.299 3.356 -3.963 1.00 94.69 82 ASP A CA 1
ATOM 659 C C . ASP A 1 82 ? -13.261 2.552 -3.067 1.00 94.69 82 ASP A C 1
ATOM 661 O O . ASP A 1 82 ? -12.881 1.951 -2.058 1.00 94.69 82 ASP A O 1
ATOM 665 N N . ARG A 1 83 ? -14.532 2.469 -3.493 1.00 95.31 83 ARG A N 1
ATOM 666 C CA . ARG A 1 83 ? -15.579 1.695 -2.800 1.00 95.31 83 ARG A CA 1
ATOM 667 C C . ARG A 1 83 ? -15.244 0.209 -2.661 1.00 95.31 83 ARG A C 1
ATOM 669 O O . ARG A 1 83 ? -15.763 -0.437 -1.752 1.00 95.31 83 ARG A O 1
ATOM 676 N N . ARG A 1 84 ? -14.437 -0.363 -3.558 1.00 97.06 84 ARG A N 1
ATOM 677 C CA . ARG A 1 84 ? -13.992 -1.757 -3.458 1.00 97.06 84 ARG A CA 1
ATOM 678 C C . ARG A 1 84 ? -13.032 -1.917 -2.285 1.00 97.06 84 ARG A C 1
ATOM 680 O O . ARG A 1 84 ? -13.230 -2.837 -1.500 1.00 97.06 84 ARG A O 1
ATOM 687 N N . LEU A 1 85 ? -12.076 -1.001 -2.105 1.00 96.62 85 LEU A N 1
ATOM 688 C CA . LEU A 1 85 ? -11.164 -1.020 -0.952 1.00 96.62 85 LEU A CA 1
ATOM 689 C C . LEU A 1 85 ? -11.924 -0.888 0.370 1.00 96.62 85 LEU A C 1
ATOM 691 O O . LEU A 1 85 ? -11.629 -1.616 1.315 1.00 96.62 85 LEU A O 1
ATOM 695 N N . LEU A 1 86 ? -12.959 -0.042 0.422 1.00 97.25 86 LEU A N 1
ATOM 696 C CA . LEU A 1 86 ? -13.841 0.044 1.589 1.00 97.25 86 LEU A CA 1
ATOM 697 C C . LEU A 1 86 ? -14.491 -1.311 1.920 1.00 97.25 86 LEU A C 1
ATOM 699 O O . LEU A 1 86 ? -14.442 -1.743 3.069 1.00 97.25 86 LEU A O 1
ATOM 703 N N . LYS A 1 87 ? -15.038 -2.022 0.927 1.00 97.50 87 LYS A N 1
ATOM 704 C CA . LYS A 1 87 ? -15.620 -3.363 1.136 1.00 97.50 87 LYS A CA 1
ATOM 705 C C . LYS A 1 87 ? -14.574 -4.383 1.595 1.00 97.50 87 LYS A C 1
ATOM 707 O O . LYS A 1 87 ? -14.851 -5.198 2.473 1.00 97.50 87 LYS A O 1
ATOM 712 N N . LEU A 1 88 ? -13.371 -4.327 1.024 1.00 97.38 88 LEU A N 1
ATOM 713 C CA . LEU A 1 88 ? -12.270 -5.209 1.412 1.00 97.38 88 LEU A CA 1
ATOM 714 C C . LEU A 1 88 ? -11.818 -4.958 2.854 1.00 97.38 88 LEU A C 1
ATOM 716 O O . LEU A 1 88 ? -11.592 -5.922 3.575 1.00 97.38 88 LEU A O 1
ATOM 720 N N . SER A 1 89 ? -11.785 -3.701 3.312 1.00 96.75 89 SER A N 1
ATOM 721 C CA . SER A 1 89 ? -11.436 -3.372 4.706 1.00 96.75 89 SER A CA 1
ATOM 722 C C . SER A 1 89 ? -12.429 -3.900 5.746 1.00 96.75 89 SER A C 1
ATOM 724 O O . SER A 1 89 ? -12.080 -4.068 6.910 1.00 96.75 89 SER A O 1
ATOM 726 N N . GLN A 1 90 ? -13.670 -4.157 5.327 1.00 96.44 90 GLN A N 1
ATOM 727 C CA . GLN A 1 90 ? -14.731 -4.724 6.165 1.00 96.44 90 GLN A CA 1
ATOM 728 C C . GLN A 1 90 ? -14.741 -6.259 6.117 1.00 96.44 90 GLN A C 1
ATOM 730 O O . GLN A 1 90 ? -15.466 -6.903 6.873 1.00 96.44 90 GLN A O 1
ATOM 735 N N . SER A 1 91 ? -13.957 -6.848 5.214 1.00 94.50 91 SER A N 1
ATOM 736 C CA . SER A 1 91 ? -13.826 -8.292 5.058 1.00 94.50 91 SER A CA 1
ATOM 737 C C . SER A 1 91 ? -12.707 -8.828 5.949 1.00 94.50 91 SER A C 1
ATOM 739 O O . SER A 1 91 ? -11.826 -8.096 6.401 1.00 94.50 91 SER A O 1
ATOM 741 N N . ARG A 1 92 ? -12.716 -10.138 6.210 1.00 92.81 92 ARG A N 1
ATOM 742 C CA . ARG A 1 92 ? -11.640 -10.772 6.975 1.00 92.81 92 ARG A CA 1
ATOM 743 C C . ARG A 1 92 ? -10.327 -10.652 6.203 1.00 92.81 92 ARG A C 1
ATOM 745 O O . ARG A 1 92 ? -10.209 -11.191 5.107 1.00 92.81 92 ARG A O 1
ATOM 752 N N . PHE A 1 93 ? -9.326 -10.024 6.815 1.00 92.38 93 PHE A N 1
ATOM 753 C CA . PHE A 1 93 ? -7.970 -10.068 6.283 1.00 92.38 93 PHE A CA 1
ATOM 754 C C . PHE A 1 93 ? -7.452 -11.512 6.350 1.00 92.38 93 PHE A C 1
ATOM 756 O O . PHE A 1 93 ? -7.568 -12.132 7.420 1.00 92.38 93 PHE A O 1
ATOM 763 N N . PRO A 1 94 ? -6.909 -12.080 5.259 1.00 88.12 94 PRO A N 1
ATOM 764 C CA . PRO A 1 94 ? -6.511 -13.474 5.261 1.00 88.12 94 PRO A CA 1
ATOM 765 C C . PRO A 1 94 ? -5.494 -13.724 6.382 1.00 88.12 94 PRO A C 1
ATOM 767 O O . PRO A 1 94 ? -4.550 -12.967 6.610 1.00 88.12 94 PRO A O 1
ATOM 770 N N . SER A 1 95 ? -5.721 -14.766 7.169 1.00 77.56 95 SER A N 1
ATOM 771 C CA . SER A 1 95 ? -4.722 -15.259 8.119 1.00 77.56 95 SER A CA 1
ATOM 772 C C . SER A 1 95 ? -3.734 -16.057 7.273 1.00 77.56 95 SER A C 1
ATOM 774 O O . SER A 1 95 ? -4.198 -16.811 6.428 1.00 77.56 95 SER A O 1
ATOM 776 N N . GLY A 1 96 ? -2.419 -15.874 7.419 1.00 64.94 96 GLY A N 1
ATOM 777 C CA . GLY A 1 96 ? -1.400 -16.515 6.566 1.00 64.94 96 GLY A CA 1
ATOM 778 C C . GLY A 1 96 ? -1.276 -18.035 6.756 1.00 64.94 96 GLY A C 1
ATOM 779 O O . GLY A 1 96 ? -0.179 -18.538 6.951 1.00 64.94 96 GLY A O 1
ATOM 780 N N . ILE A 1 97 ? -2.395 -18.756 6.756 1.00 52.75 97 ILE A N 1
ATOM 781 C CA . ILE A 1 97 ? -2.488 -20.199 6.903 1.00 52.75 97 ILE A CA 1
ATOM 782 C C . ILE A 1 97 ? -2.636 -20.785 5.499 1.00 52.75 97 ILE A C 1
ATOM 784 O O . ILE A 1 97 ? -3.741 -20.921 4.975 1.00 52.75 97 ILE A O 1
ATOM 788 N N . SER A 1 98 ? -1.517 -21.160 4.889 1.00 51.47 98 SER A N 1
ATOM 789 C CA . SER A 1 98 ? -1.503 -22.145 3.810 1.00 51.47 98 SER A CA 1
ATOM 790 C C . SER A 1 98 ? -1.684 -23.548 4.401 1.00 51.47 98 SER A C 1
ATOM 792 O O . SER A 1 98 ? -0.756 -24.347 4.434 1.00 51.47 98 SER A O 1
ATOM 794 N N . ASN A 1 99 ? -2.892 -23.881 4.860 1.00 39.53 99 ASN A N 1
ATOM 795 C CA . ASN A 1 99 ? -3.228 -25.273 5.156 1.00 39.53 99 ASN A CA 1
ATOM 796 C C . ASN A 1 99 ? -4.008 -25.831 3.970 1.00 39.53 99 ASN A C 1
ATOM 798 O O . ASN A 1 99 ? -5.221 -25.654 3.849 1.00 39.53 99 ASN A O 1
ATOM 802 N N . GLY A 1 100 ? -3.288 -26.500 3.072 1.00 51.28 100 GLY A N 1
ATOM 803 C CA . GLY A 1 100 ? -3.902 -27.403 2.114 1.00 51.28 100 GLY A CA 1
ATOM 804 C C . GLY A 1 100 ? -4.554 -28.563 2.858 1.00 51.28 100 GLY A C 1
ATOM 805 O O . GLY A 1 100 ? -3.867 -29.533 3.141 1.00 51.28 100 GLY A O 1
ATOM 806 N N . ASN A 1 101 ? -5.847 -28.418 3.181 1.00 47.56 101 ASN A N 1
ATOM 807 C CA . ASN A 1 101 ? -6.875 -29.457 3.379 1.00 47.56 101 ASN A CA 1
ATOM 808 C C . ASN A 1 101 ? -8.045 -28.959 4.254 1.00 47.56 101 ASN A C 1
ATOM 810 O O . ASN A 1 101 ? -8.341 -29.512 5.311 1.00 47.56 101 ASN A O 1
ATOM 814 N N . ALA A 1 102 ? -8.797 -27.962 3.780 1.00 43.94 102 ALA A N 1
ATOM 815 C CA . ALA A 1 102 ? -10.169 -27.783 4.253 1.00 43.94 102 ALA A CA 1
ATOM 816 C C . ALA A 1 102 ? -11.065 -28.840 3.584 1.00 43.94 102 ALA A C 1
ATOM 818 O O . ALA A 1 102 ? -11.770 -28.558 2.617 1.00 43.94 102 ALA A O 1
ATOM 819 N N . THR A 1 103 ? -11.009 -30.083 4.068 1.00 40.47 103 THR A N 1
ATOM 820 C CA . THR A 1 103 ? -12.070 -31.051 3.786 1.00 40.47 103 THR A CA 1
ATOM 821 C C . THR A 1 103 ? -13.294 -30.592 4.562 1.00 40.47 103 THR A C 1
ATOM 823 O O . THR A 1 103 ? -13.312 -30.604 5.792 1.00 40.47 103 THR A O 1
ATOM 826 N N . CYS A 1 104 ? -14.307 -30.145 3.834 1.00 38.38 104 CYS A N 1
ATOM 827 C CA . CYS A 1 104 ? -15.611 -29.791 4.361 1.00 38.38 104 CYS A CA 1
ATOM 828 C C . CYS A 1 104 ? -16.227 -31.045 5.003 1.00 38.38 104 CYS A C 1
ATOM 830 O O . CYS A 1 104 ? -16.792 -31.887 4.306 1.00 38.38 104 CYS A O 1
ATOM 832 N N . ALA A 1 105 ? -16.119 -31.199 6.322 1.00 41.34 105 ALA A N 1
ATOM 833 C CA . ALA A 1 105 ? -16.974 -32.128 7.044 1.00 41.34 105 ALA A CA 1
ATOM 834 C C . ALA A 1 105 ? -18.374 -31.505 7.091 1.00 41.34 105 ALA A C 1
ATOM 836 O O . ALA A 1 105 ? -18.655 -30.595 7.867 1.00 41.34 105 ALA A O 1
ATOM 837 N N . SER A 1 106 ? -19.235 -31.965 6.190 1.00 49.09 106 SER A N 1
ATOM 838 C CA . SER A 1 106 ? -20.675 -31.780 6.283 1.00 49.09 106 SER A CA 1
ATOM 839 C C . SER A 1 106 ? -21.186 -32.616 7.460 1.00 49.09 106 SER A C 1
ATOM 841 O O . SER A 1 106 ? -21.228 -33.840 7.397 1.00 49.09 106 SER A O 1
ATOM 843 N N . GLY A 1 107 ? -21.556 -31.949 8.550 1.00 47.16 107 GLY A N 1
ATOM 844 C CA . GLY A 1 107 ? -22.290 -32.535 9.670 1.00 47.16 107 GLY A CA 1
ATOM 845 C C . GLY A 1 107 ? -23.341 -31.534 10.160 1.00 47.16 107 GLY A C 1
ATOM 846 O O . GLY A 1 107 ? -23.020 -30.347 10.252 1.00 47.16 107 GLY A O 1
ATOM 847 N N . PRO A 1 108 ? -24.598 -31.951 10.398 1.00 43.78 108 PRO A N 1
ATOM 848 C CA . PRO A 1 108 ? -25.680 -31.032 10.738 1.00 43.78 108 PRO A CA 1
ATOM 849 C C . PRO A 1 108 ? -25.571 -30.519 12.187 1.00 43.78 108 PRO A C 1
ATOM 851 O O . PRO A 1 108 ? -24.999 -31.203 13.039 1.00 43.78 108 PRO A O 1
ATOM 854 N N . PRO A 1 109 ? -26.140 -29.336 12.488 1.00 46.56 109 PRO A N 1
ATOM 855 C CA . PRO A 1 109 ? -26.141 -28.773 13.827 1.00 46.56 109 PRO A CA 1
ATOM 856 C C . PRO A 1 109 ? -27.349 -29.307 14.604 1.00 46.56 109 PRO A C 1
ATOM 858 O O . PRO A 1 109 ? -28.474 -28.886 14.345 1.00 46.56 109 PRO A O 1
ATOM 861 N N . SER A 1 110 ? -27.122 -30.188 15.577 1.00 40.47 110 SER A N 1
ATOM 862 C CA . SER A 1 110 ? -28.146 -30.522 16.571 1.00 40.47 110 SER A CA 1
ATOM 863 C C . SER A 1 110 ? -27.546 -30.598 17.973 1.00 40.47 110 SER A C 1
ATOM 865 O O . SER A 1 110 ? -26.676 -31.416 18.246 1.00 40.47 110 SER A O 1
ATOM 867 N N . GLU A 1 111 ? -28.084 -29.726 18.829 1.00 38.09 111 GLU A N 1
ATOM 868 C CA . GLU A 1 111 ? -28.246 -29.880 20.280 1.00 38.09 111 GLU A CA 1
ATOM 869 C C . GLU A 1 111 ? -27.005 -29.799 21.182 1.00 38.09 111 GLU A C 1
ATOM 871 O O . GLU A 1 111 ? -26.477 -30.794 21.664 1.00 38.09 111 GLU A O 1
ATOM 876 N N . CYS A 1 112 ? -26.684 -28.570 21.595 1.00 35.09 112 CYS A N 1
ATOM 877 C CA . CYS A 1 112 ? -26.260 -28.329 22.974 1.00 35.09 112 CYS A CA 1
ATOM 878 C C . CYS A 1 112 ? -27.400 -27.597 23.691 1.00 35.09 112 CYS A C 1
ATOM 880 O O . CYS A 1 112 ? -27.506 -26.372 23.633 1.00 35.09 112 CYS A O 1
ATOM 882 N N . ILE A 1 113 ? -28.295 -28.366 24.314 1.00 39.28 113 ILE A N 1
ATOM 883 C CA . ILE A 1 113 ? -29.312 -27.855 25.235 1.00 39.28 113 ILE A CA 1
ATOM 884 C C . ILE A 1 113 ? -28.599 -27.338 26.487 1.00 39.28 113 ILE A C 1
ATOM 886 O O . ILE A 1 113 ? -27.82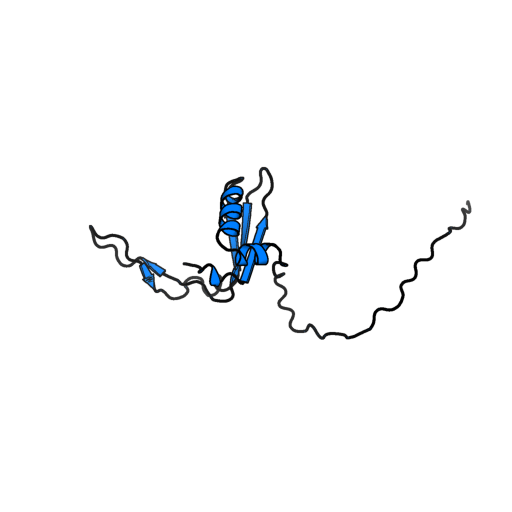8 -28.053 27.125 1.00 39.28 113 ILE A O 1
ATOM 890 N N . SER A 1 114 ? -28.879 -26.088 26.844 1.00 42.62 114 SER A N 1
ATOM 891 C CA . SER A 1 114 ? -28.590 -25.532 28.160 1.00 42.62 114 SER A CA 1
ATOM 892 C C . SER A 1 114 ? -29.503 -26.169 29.209 1.00 42.62 114 SER A C 1
ATOM 894 O O . SER A 1 114 ? -30.725 -26.056 29.105 1.00 42.62 114 SER A O 1
ATOM 896 N N . ALA A 1 115 ? -28.928 -26.746 30.258 1.00 40.09 115 ALA A N 1
ATOM 897 C CA . ALA A 1 115 ? -29.616 -26.958 31.526 1.00 40.09 115 ALA A CA 1
ATOM 898 C C . ALA A 1 115 ? -28.620 -26.683 32.659 1.00 40.09 115 ALA A C 1
ATOM 900 O O . ALA A 1 115 ? -27.548 -27.282 32.706 1.00 40.09 115 ALA A O 1
ATOM 901 N N . GLY A 1 116 ? -28.943 -25.700 33.500 1.00 38.88 116 GLY A N 1
ATOM 902 C CA . GLY A 1 116 ? -28.167 -25.354 34.688 1.00 38.88 116 GLY A CA 1
ATOM 903 C C . GLY A 1 116 ? -28.598 -26.121 35.941 1.00 38.88 116 GLY A C 1
ATOM 904 O O . GLY A 1 116 ? -29.515 -26.935 35.868 1.00 38.88 116 GLY A O 1
ATOM 905 N N . ILE A 1 117 ? -27.990 -25.702 37.069 1.00 40.12 117 ILE A N 1
ATOM 906 C CA . ILE A 1 117 ? -28.411 -25.895 38.481 1.00 40.12 117 ILE A CA 1
ATOM 907 C C . ILE A 1 117 ? -28.130 -27.333 38.994 1.00 40.12 117 ILE A C 1
ATOM 909 O O . ILE A 1 117 ? -28.567 -28.286 38.368 1.00 40.12 117 ILE A O 1
ATOM 913 N N . ASP A 1 118 ? -27.394 -27.649 40.072 1.00 43.12 118 ASP A N 1
ATOM 914 C CA . ASP A 1 118 ? -26.922 -26.987 41.310 1.00 43.12 118 ASP A CA 1
ATOM 915 C C . ASP A 1 118 ? -25.685 -27.758 41.880 1.00 43.12 118 ASP A C 1
ATOM 917 O O . ASP A 1 118 ? -25.399 -28.865 41.409 1.00 43.12 118 ASP A O 1
ATOM 921 N N . PRO A 1 119 ? -24.952 -27.248 42.900 1.00 57.28 119 PRO A N 1
ATOM 922 C CA . PRO A 1 119 ? -23.819 -27.936 43.537 1.00 57.28 119 PRO A CA 1
ATOM 923 C C . PRO A 1 119 ? -24.262 -28.847 44.703 1.00 57.28 119 PRO A C 1
ATOM 925 O O . PRO A 1 119 ? -25.347 -28.649 45.252 1.00 57.28 119 PRO A O 1
ATOM 928 N N . PRO A 1 120 ? -23.396 -29.758 45.195 1.00 50.53 120 PRO A N 1
ATOM 929 C CA . PRO A 1 120 ? -23.522 -30.177 46.588 1.00 50.53 120 PRO A CA 1
ATOM 930 C C . PRO A 1 120 ? -22.222 -30.105 47.407 1.00 50.53 120 PRO A C 1
ATOM 932 O O . PRO A 1 120 ? -21.194 -30.671 47.051 1.00 50.53 120 PRO A O 1
ATOM 935 N N . ALA A 1 121 ? -22.398 -29.435 48.550 1.00 45.12 121 ALA A N 1
ATOM 936 C CA . ALA A 1 121 ? -21.978 -29.758 49.915 1.00 45.12 121 ALA A CA 1
ATOM 937 C C . ALA A 1 121 ? -20.489 -29.879 50.293 1.00 45.12 121 ALA A C 1
ATOM 939 O O . ALA A 1 121 ? -19.741 -30.734 49.829 1.00 45.12 121 ALA A O 1
ATOM 940 N N . GLU A 1 122 ? -20.142 -29.069 51.299 1.00 47.59 122 GLU A N 1
ATOM 941 C CA . GLU A 1 122 ? -19.040 -29.277 52.233 1.00 47.59 122 GLU A CA 1
ATOM 942 C C . GLU A 1 122 ? -19.044 -30.680 52.861 1.00 47.59 122 GLU A C 1
ATOM 944 O O . GLU A 1 122 ? -20.091 -31.241 53.191 1.00 47.59 122 GLU A O 1
ATOM 949 N N . THR A 1 123 ? -17.851 -31.190 53.167 1.00 56.25 123 THR A N 1
ATOM 950 C CA . THR A 1 123 ? -17.621 -31.995 54.370 1.00 56.25 123 THR A CA 1
ATOM 951 C C . THR A 1 123 ? -16.212 -31.737 54.889 1.00 56.25 123 THR A C 1
ATOM 953 O O . THR A 1 123 ? -15.217 -31.897 54.187 1.00 56.25 123 THR A O 1
ATOM 956 N N . ILE A 1 124 ? -16.199 -31.305 56.142 1.00 50.69 124 ILE A N 1
ATOM 957 C CA . ILE A 1 124 ? -15.083 -31.108 57.059 1.00 50.69 124 ILE A CA 1
ATOM 958 C C . ILE A 1 124 ? -14.363 -32.439 57.329 1.00 50.69 124 ILE A C 1
ATOM 960 O O . ILE A 1 124 ? -15.019 -33.427 57.663 1.00 50.69 124 ILE A O 1
ATOM 964 N N . MET A 1 125 ? -13.028 -32.428 57.284 1.00 50.94 125 MET A N 1
ATOM 965 C CA . MET A 1 125 ? -12.154 -32.862 58.389 1.00 50.94 125 MET A CA 1
ATOM 966 C C . MET A 1 125 ? -10.743 -32.308 58.207 1.00 50.94 125 MET A C 1
ATOM 968 O O . MET A 1 125 ? -10.205 -32.428 57.085 1.00 50.94 125 MET A O 1
#

Secondary structure (DSSP, 8-state):
-B--GGGEEEEEEE--TTS-EEEEEEESSPPBEEEE----TTSPPPEEEE--TTTTTTSSEEEEEE-TTSSHHHHHHHHHH-HHHHHHHTSPPPPS---S-------------------------